Protein AF-A0A2S2N3R8-F1 (afdb_monomer)

Solvent-accessible surface area (backbone atoms only — not comparable to full-atom values): 7731 Å² total; per-residue (Å²): 112,67,67,58,58,54,52,74,73,47,59,78,91,75,64,48,66,66,60,54,48,52,54,49,23,66,74,71,73,48,88,55,78,94,42,46,71,60,51,51,52,51,48,37,51,50,48,21,69,74,58,59,59,46,74,80,45,101,90,39,73,48,67,56,70,34,38,58,63,29,62,68,58,37,56,75,70,62,60,53,68,48,79,43,68,42,52,91,60,78,78,57,65,64,92,77,38,49,76,48,79,45,75,36,65,101,50,94,85,52,82,58,74,91,46,45,69,61,64,65,53,65,86,107

Radius of gyration: 16.95 Å; Cα contacts (8 Å, |Δi|>4): 118; chains: 1; bounding box: 42×25×45 Å

Organism: NCBI:txid1833763

InterPro domains:
  IPR014876 DEK, C-terminal [PF08766] (3-47)
  IPR014876 DEK, C-terminal [PS51998] (1-48)
  IPR029021 Protein-tyrosine phosphatase-like [G3DSA:3.90.190.10] (47-123)
  IPR029021 Protein-tyrosine phosphatase-like [SSF52799] (41-119)
  IPR043587 Protein phosphatase Slingshot-like [PTHR45864] (3-122)

Sequence (124 aa):
ALLREVMATADLENVTSKEVREELERRTGHSLAEHKDFIDNEMLLVLAQMDRPSRVFPHLFLGSEWNAANLEELQQNRVTHILNVAREIDNFFPALFTYMNVRVYDEEAAELLPHWNDTFLFPS

Mean predicted aligned error: 4.09 Å

Nearest PDB structures (foldseek):
  2nt2-assembly3_C  TM=9.830E-01  e=9.385E-08  Homo sapiens
  4d3p-assembly1_A  TM=9.221E-01  e=3.320E-05  Homo sapiens
  3s4e-assembly1_A  TM=9.276E-01  e=6.240E-05  Homo sapiens
  6d65-assembly2_C  TM=8.248E-01  e=9.113E-05  Escherichia coli K-12
  6apx-assembly1_A  TM=8.036E-01  e=1.824E-04  Escherichia coli K-12

Foldseek 3Di:
DLLLVLCVPDPLVPDDLVVSQVVVCVVVVHHCVVCSVVSVLVSLQSSCVVFPWDPPDLQDTHDDLSVQQPPVNCVVSPAAEDEAQDQPHDHHPCVRHHYDYNHFHPDPPTDPPVCVVVVVPRSD

Structure (mmCIF, N/CA/C/O backbone):
data_AF-A0A2S2N3R8-F1
#
_entry.id   AF-A0A2S2N3R8-F1
#
loop_
_atom_site.group_PDB
_atom_site.id
_atom_site.type_symbol
_atom_site.label_atom_id
_atom_site.label_alt_id
_atom_site.label_comp_id
_atom_site.label_asym_id
_atom_site.label_entity_id
_atom_site.label_seq_id
_atom_site.pdbx_PDB_ins_code
_atom_site.Cartn_x
_atom_site.Cartn_y
_atom_site.Cartn_z
_atom_site.occupancy
_atom_site.B_iso_or_equiv
_atom_site.auth_seq_id
_atom_site.auth_comp_id
_atom_site.auth_asym_id
_atom_site.auth_atom_id
_atom_site.pdbx_PDB_model_num
ATOM 1 N N . ALA A 1 1 ? -15.809 8.319 9.691 1.00 78.00 1 ALA A N 1
ATOM 2 C CA . ALA A 1 1 ? -15.477 9.638 10.274 1.00 78.00 1 ALA A CA 1
ATOM 3 C C . ALA A 1 1 ? -14.534 9.473 11.463 1.00 78.00 1 ALA A C 1
ATOM 5 O O . ALA A 1 1 ? -13.391 9.885 11.352 1.00 78.00 1 ALA A O 1
ATOM 6 N N . LEU A 1 2 ? -14.946 8.753 12.514 1.00 92.06 2 LEU A N 1
ATOM 7 C CA . LEU A 1 2 ? -14.160 8.610 13.746 1.00 92.06 2 LEU A CA 1
ATOM 8 C C . LEU A 1 2 ? -12.770 7.970 13.566 1.00 92.06 2 LEU A C 1
ATOM 10 O O . LEU A 1 2 ? -11.803 8.485 14.109 1.00 92.06 2 LEU A O 1
ATOM 14 N N . LEU A 1 3 ? -12.648 6.899 12.771 1.00 92.31 3 LEU A N 1
ATOM 15 C CA . LEU A 1 3 ? -11.350 6.266 12.488 1.00 92.31 3 LEU A CA 1
ATOM 16 C C . LEU A 1 3 ? -10.334 7.265 11.915 1.00 92.31 3 LEU A C 1
ATOM 18 O O . LEU A 1 3 ? -9.213 7.353 12.399 1.00 92.31 3 LEU A O 1
ATOM 22 N N . ARG A 1 4 ? -10.754 8.078 10.939 1.00 92.81 4 ARG A N 1
ATOM 23 C CA . ARG A 1 4 ? -9.896 9.114 10.345 1.00 92.81 4 ARG A CA 1
ATOM 24 C C . ARG A 1 4 ? -9.464 10.154 11.362 1.00 92.81 4 ARG A C 1
ATOM 26 O O . ARG A 1 4 ? -8.327 10.588 11.319 1.00 92.81 4 ARG A O 1
ATOM 33 N N . GLU A 1 5 ? -10.356 10.555 12.262 1.00 94.00 5 GLU A N 1
ATOM 34 C CA . GLU A 1 5 ? -10.020 11.514 13.318 1.00 94.00 5 GLU A CA 1
ATOM 35 C C . GLU A 1 5 ? -9.001 10.943 14.304 1.00 94.00 5 GLU A C 1
ATOM 37 O O . GLU A 1 5 ? -8.108 11.664 14.733 1.00 94.00 5 GLU A O 1
ATOM 42 N N . VAL A 1 6 ? -9.125 9.661 14.663 1.00 94.38 6 VAL A N 1
ATOM 43 C CA . VAL A 1 6 ? -8.140 8.973 15.510 1.00 94.38 6 VAL A CA 1
ATOM 44 C C . VAL A 1 6 ? -6.784 8.940 14.811 1.00 94.38 6 VAL A C 1
ATOM 46 O O . VAL A 1 6 ? -5.790 9.397 15.374 1.00 94.38 6 VAL A O 1
ATOM 49 N N . MET A 1 7 ? -6.758 8.483 13.559 1.00 93.31 7 MET A N 1
ATOM 50 C CA . MET A 1 7 ? -5.524 8.341 12.787 1.00 93.31 7 MET A CA 1
ATOM 51 C C . MET A 1 7 ? -4.874 9.687 12.452 1.00 93.31 7 MET A C 1
ATOM 53 O O . MET A 1 7 ? -3.659 9.796 12.500 1.00 93.31 7 MET A O 1
ATOM 57 N N . ALA A 1 8 ? -5.652 10.747 12.215 1.00 91.94 8 ALA A N 1
ATOM 58 C CA . ALA A 1 8 ? -5.128 12.095 11.971 1.00 91.94 8 ALA A CA 1
ATOM 59 C C . ALA A 1 8 ? -4.367 12.696 13.165 1.00 91.94 8 ALA A C 1
ATOM 61 O O . ALA A 1 8 ? -3.643 13.674 12.995 1.00 91.94 8 ALA A O 1
ATOM 62 N N . THR A 1 9 ? -4.548 12.140 14.364 1.00 90.69 9 THR A N 1
ATOM 63 C CA . THR A 1 9 ? -3.826 12.547 15.579 1.00 90.69 9 THR A CA 1
ATOM 64 C C . THR A 1 9 ? -2.750 11.551 16.008 1.00 90.69 9 THR A C 1
ATOM 66 O O . THR A 1 9 ? -2.073 11.795 17.004 1.00 90.69 9 THR A O 1
ATOM 69 N N . ALA A 1 10 ? -2.612 10.435 15.291 1.00 89.62 10 ALA A N 1
ATOM 70 C CA . ALA A 1 10 ? -1.639 9.393 15.580 1.00 89.62 10 ALA A CA 1
ATOM 71 C C . ALA A 1 10 ? -0.322 9.637 14.832 1.00 89.62 10 ALA A C 1
ATOM 73 O O . ALA A 1 10 ? -0.284 10.326 13.812 1.00 89.62 10 ALA A O 1
ATOM 74 N N . ASP A 1 11 ? 0.748 9.027 15.331 1.00 89.88 11 ASP A N 1
ATOM 75 C CA . ASP A 1 11 ? 1.988 8.877 14.578 1.00 89.88 11 ASP A CA 1
ATOM 76 C C . ASP A 1 11 ? 1.824 7.733 13.571 1.00 89.88 11 ASP A C 1
ATOM 78 O O . ASP A 1 11 ? 1.870 6.562 13.942 1.00 89.88 11 ASP A O 1
ATOM 82 N N . LEU A 1 12 ? 1.575 8.074 12.305 1.00 86.38 12 LEU A N 1
ATOM 83 C CA . LEU A 1 12 ? 1.238 7.100 11.265 1.00 86.38 12 LEU A CA 1
ATOM 84 C C . LEU A 1 12 ? 2.364 6.100 10.968 1.00 86.38 12 LEU A C 1
ATOM 86 O O . LEU A 1 12 ? 2.063 5.016 10.479 1.00 86.38 12 LEU A O 1
ATOM 90 N N . GLU A 1 13 ? 3.621 6.433 11.271 1.00 83.38 13 GLU A N 1
ATOM 91 C CA . GLU A 1 13 ? 4.761 5.533 11.041 1.00 83.38 13 GLU A CA 1
ATOM 92 C C . GLU A 1 13 ? 4.812 4.395 12.066 1.00 83.38 13 GLU A C 1
ATOM 94 O O . GLU A 1 13 ? 5.261 3.295 11.757 1.00 83.38 13 GLU A O 1
ATOM 99 N N . ASN A 1 14 ? 4.334 4.652 13.286 1.00 86.75 14 ASN A N 1
ATOM 100 C CA . ASN A 1 14 ? 4.466 3.729 14.415 1.00 86.75 14 ASN A CA 1
ATOM 101 C C . ASN A 1 14 ? 3.124 3.204 14.940 1.00 86.75 14 ASN A C 1
ATOM 103 O O . ASN A 1 14 ? 3.102 2.352 15.829 1.00 86.75 14 ASN A O 1
ATOM 107 N N . VAL A 1 15 ? 2.002 3.711 14.420 1.00 90.25 15 VAL A N 1
ATOM 108 C CA . VAL A 1 15 ? 0.673 3.364 14.922 1.00 90.25 15 VAL A CA 1
ATOM 109 C C . VAL A 1 15 ? 0.337 1.898 14.663 1.00 90.25 15 VAL A C 1
ATOM 111 O O . VAL A 1 15 ? 0.389 1.395 13.542 1.00 90.25 15 VAL A O 1
ATOM 114 N N . THR A 1 16 ? -0.102 1.210 15.713 1.00 90.06 16 THR A N 1
ATOM 115 C CA . THR A 1 16 ? -0.595 -0.164 15.612 1.00 90.06 16 THR A CA 1
ATOM 116 C C . THR A 1 16 ? -2.117 -0.206 15.537 1.00 90.06 16 THR A C 1
ATOM 118 O O . THR A 1 16 ? -2.825 0.644 16.087 1.00 90.06 16 THR A O 1
ATOM 121 N N . SER A 1 17 ? -2.668 -1.258 14.929 1.00 90.50 17 SER A N 1
ATOM 122 C CA . SER A 1 17 ? -4.125 -1.407 14.892 1.00 90.50 17 SER A CA 1
ATOM 123 C C . SER A 1 17 ? -4.759 -1.639 16.258 1.00 90.50 17 SER A C 1
ATOM 125 O O . SER A 1 17 ? -5.914 -1.276 16.493 1.00 90.50 17 SER A O 1
ATOM 127 N N . LYS A 1 18 ? -3.982 -2.175 17.203 1.00 92.94 18 LYS A N 1
ATOM 128 C CA . LYS A 1 18 ? -4.393 -2.295 18.597 1.00 92.94 18 LYS A CA 1
ATOM 129 C C . LYS A 1 18 ? -4.638 -0.920 19.222 1.00 92.94 18 LYS A C 1
ATOM 131 O O . LYS A 1 18 ? -5.699 -0.735 19.809 1.00 92.94 18 LYS A O 1
ATOM 136 N N . GLU A 1 19 ? -3.708 0.020 19.076 1.00 94.50 19 GLU A N 1
ATOM 137 C CA . GLU A 1 19 ? -3.832 1.370 19.647 1.00 94.50 19 GLU A CA 1
ATOM 138 C C . GLU A 1 19 ? -5.012 2.130 19.043 1.00 94.50 19 GLU A C 1
ATOM 140 O O . GLU A 1 19 ? -5.799 2.743 19.766 1.00 94.50 19 GLU A O 1
ATOM 145 N N . VAL A 1 20 ? -5.195 2.031 17.723 1.00 95.44 20 VAL A N 1
ATOM 146 C CA . VAL A 1 20 ? -6.344 2.649 17.048 1.00 95.44 20 VAL A CA 1
ATOM 147 C C . VAL A 1 20 ? -7.656 2.048 17.540 1.00 95.44 20 VAL A C 1
ATOM 149 O O . VAL A 1 20 ? -8.589 2.791 17.848 1.00 95.44 20 VAL A O 1
ATOM 152 N N . ARG A 1 21 ? -7.741 0.717 17.657 1.00 95.69 21 ARG A N 1
ATOM 153 C CA . ARG A 1 21 ? -8.933 0.048 18.188 1.00 95.69 21 ARG A CA 1
ATOM 154 C C . ARG A 1 21 ? -9.222 0.480 19.624 1.00 95.69 21 ARG A C 1
ATOM 156 O O . ARG A 1 21 ? -10.367 0.802 19.914 1.00 95.69 21 ARG A O 1
ATOM 163 N N . GLU A 1 22 ? -8.221 0.525 20.498 1.00 95.50 22 GLU A N 1
ATOM 164 C CA . GLU A 1 22 ? -8.388 0.935 21.900 1.00 95.50 22 GLU A CA 1
ATOM 165 C C . GLU A 1 22 ? -8.876 2.388 22.018 1.00 95.50 22 GLU A C 1
ATOM 167 O O . GLU A 1 22 ? -9.780 2.681 22.804 1.00 95.50 22 GLU A O 1
ATOM 172 N N . GLU A 1 23 ? -8.364 3.301 21.190 1.00 95.94 23 GLU A N 1
ATOM 173 C CA . GLU A 1 23 ? -8.845 4.686 21.160 1.00 95.94 23 GLU A CA 1
ATOM 174 C C . GLU A 1 23 ? -10.279 4.793 20.609 1.00 95.94 23 GLU A C 1
ATOM 176 O O . GLU A 1 23 ? -11.091 5.573 21.118 1.00 95.94 23 GLU A O 1
ATOM 181 N N . LEU A 1 24 ? -10.640 3.984 19.608 1.00 95.88 24 LEU A N 1
ATOM 182 C CA . LEU A 1 24 ? -12.017 3.900 19.112 1.00 95.88 24 LEU A CA 1
ATOM 183 C C . LEU A 1 24 ? -12.975 3.347 20.173 1.00 95.88 24 LEU A C 1
ATOM 185 O O . LEU A 1 24 ? -14.055 3.909 20.369 1.00 95.88 24 LEU A O 1
ATOM 189 N N . GLU A 1 25 ? -12.583 2.292 20.887 1.00 96.25 25 GLU A N 1
ATOM 190 C CA . GLU A 1 25 ? -13.338 1.721 22.010 1.00 96.25 25 GLU A CA 1
ATOM 191 C C . GLU A 1 25 ? -13.538 2.770 23.113 1.00 96.25 25 GLU A C 1
ATOM 193 O O . GLU A 1 25 ? -14.652 2.952 23.610 1.00 96.25 25 GLU A O 1
ATOM 198 N N . ARG A 1 26 ? -12.495 3.549 23.433 1.00 95.88 26 ARG A N 1
ATOM 199 C CA . ARG A 1 26 ? -12.568 4.646 24.409 1.00 95.88 26 ARG A CA 1
ATOM 200 C C . ARG A 1 26 ? -13.568 5.730 23.998 1.00 95.88 26 ARG A C 1
ATOM 202 O O . ARG A 1 26 ? -14.285 6.247 24.853 1.00 95.88 26 ARG A O 1
ATOM 209 N N . ARG A 1 27 ? -13.619 6.099 22.712 1.00 95.12 27 ARG A N 1
ATOM 210 C CA . ARG A 1 27 ? -14.535 7.140 22.197 1.00 95.12 27 ARG A CA 1
ATOM 211 C C . ARG A 1 27 ? -15.976 6.657 22.033 1.00 95.12 27 ARG A C 1
ATOM 213 O O . ARG A 1 27 ? -16.894 7.459 22.174 1.00 95.12 27 ARG A O 1
ATOM 220 N N . THR A 1 28 ? -16.176 5.380 21.718 1.00 93.56 28 THR A N 1
ATOM 221 C CA . THR A 1 28 ? -17.506 4.788 21.472 1.00 93.56 28 THR A CA 1
ATOM 222 C C . THR A 1 28 ? -18.146 4.200 22.731 1.00 93.56 28 THR A C 1
ATOM 224 O O . THR A 1 28 ? -19.368 4.094 22.803 1.00 93.56 28 THR A O 1
ATOM 227 N N . GLY A 1 29 ? -17.346 3.880 23.753 1.00 95.69 29 GLY A N 1
ATOM 228 C CA . GLY A 1 29 ? -17.820 3.384 25.046 1.00 95.69 29 GLY A CA 1
ATOM 229 C C . GLY A 1 29 ? -18.143 1.888 25.072 1.00 95.69 29 GLY A C 1
ATOM 230 O O . GLY A 1 29 ? -18.786 1.426 26.013 1.00 95.69 29 GLY A O 1
ATOM 231 N N . HIS A 1 30 ? -17.717 1.124 24.065 1.00 94.00 30 HIS A N 1
ATOM 232 C CA . HIS A 1 30 ? -17.900 -0.326 24.001 1.00 94.00 30 HIS A CA 1
ATOM 233 C C . HIS A 1 30 ? -16.728 -1.001 23.287 1.00 94.00 30 HIS A C 1
ATOM 235 O O . HIS A 1 30 ? -15.983 -0.363 22.548 1.00 94.00 30 HIS A O 1
ATOM 241 N N . SER A 1 31 ? -16.568 -2.309 23.503 1.00 95.38 31 SER A N 1
ATOM 242 C CA . SER A 1 31 ? -15.516 -3.074 22.832 1.00 95.38 31 SER A CA 1
ATOM 243 C C . SER A 1 31 ? -15.790 -3.211 21.331 1.00 95.38 31 SER A C 1
ATOM 245 O O . SER A 1 31 ? -16.938 -3.273 20.889 1.00 95.38 31 SER A O 1
ATOM 247 N N . LEU A 1 32 ? -14.708 -3.275 20.565 1.00 95.44 32 LEU A N 1
ATOM 248 C CA . LEU A 1 32 ? -14.633 -3.505 19.130 1.00 95.44 32 LEU A CA 1
ATOM 249 C C . LEU A 1 32 ? -13.734 -4.715 18.822 1.00 95.44 32 LEU A C 1
ATOM 251 O O . LEU A 1 32 ? -13.239 -4.848 17.705 1.00 95.44 32 LEU A O 1
ATOM 255 N N . ALA A 1 33 ? -13.494 -5.599 19.798 1.00 92.88 33 ALA A N 1
ATOM 256 C CA . ALA A 1 33 ? -12.614 -6.760 19.643 1.00 92.88 33 ALA A CA 1
ATOM 257 C C . ALA A 1 33 ? -13.026 -7.674 18.472 1.00 92.88 33 ALA A C 1
ATOM 259 O O . ALA A 1 33 ? -12.164 -8.173 17.755 1.00 92.88 33 ALA A O 1
ATOM 260 N N . GLU A 1 34 ? -14.332 -7.835 18.235 1.00 94.38 34 GLU A N 1
ATOM 261 C CA . GLU A 1 34 ? -14.873 -8.630 17.120 1.00 94.38 34 GLU A CA 1
ATOM 262 C C . GLU A 1 34 ? -14.726 -7.943 15.750 1.00 94.38 34 GLU A C 1
ATOM 264 O O . GLU A 1 34 ? -14.890 -8.580 14.714 1.00 94.38 34 GLU A O 1
ATOM 269 N N . HIS A 1 35 ? -14.387 -6.652 15.726 1.00 91.94 35 HIS A N 1
ATOM 270 C CA . HIS A 1 35 ? -14.232 -5.856 14.507 1.00 91.94 35 HIS A CA 1
ATOM 271 C C . HIS A 1 35 ? -12.768 -5.623 14.124 1.00 91.94 35 HIS A C 1
ATOM 273 O O . HIS A 1 35 ? -12.494 -4.766 13.287 1.00 91.94 35 HIS A O 1
ATOM 279 N N . LYS A 1 36 ? -11.824 -6.366 14.719 1.00 92.62 36 LYS A N 1
ATOM 280 C CA . LYS A 1 36 ? -10.384 -6.180 14.496 1.00 92.62 36 LYS A CA 1
ATOM 281 C C . LYS A 1 36 ? -10.021 -6.180 13.006 1.00 92.62 36 LYS A C 1
ATOM 283 O O . LYS A 1 36 ? -9.481 -5.193 12.532 1.00 92.62 36 LYS A O 1
ATOM 288 N N . ASP A 1 37 ? -10.392 -7.221 12.264 1.00 92.50 37 ASP A N 1
ATOM 289 C CA . ASP A 1 37 ? -10.014 -7.350 10.847 1.00 92.50 37 ASP A CA 1
ATOM 290 C C . ASP A 1 37 ? -10.632 -6.244 9.976 1.00 92.50 37 ASP A C 1
ATOM 292 O O . ASP A 1 37 ? -10.036 -5.784 9.005 1.00 92.50 37 ASP A O 1
ATOM 296 N N . PHE A 1 38 ? -11.836 -5.785 10.330 1.00 91.88 38 PHE A N 1
ATOM 297 C CA . PHE A 1 38 ? -12.465 -4.652 9.657 1.00 91.88 38 PHE A CA 1
ATOM 298 C C . PHE A 1 38 ? -11.696 -3.354 9.922 1.00 91.88 38 PHE A C 1
ATOM 300 O O . PHE A 1 38 ? -11.443 -2.593 8.993 1.00 91.88 38 PHE A O 1
ATOM 307 N N . ILE A 1 39 ? -11.294 -3.116 11.173 1.00 93.25 39 ILE A N 1
ATOM 308 C CA . ILE A 1 39 ? -10.503 -1.942 11.554 1.00 93.25 39 ILE A CA 1
ATOM 309 C C . ILE A 1 39 ? -9.129 -1.983 10.880 1.00 93.25 39 ILE A C 1
ATOM 311 O O . ILE A 1 39 ? -8.729 -0.970 10.321 1.00 93.25 39 ILE A O 1
ATOM 315 N N . ASP A 1 40 ? -8.451 -3.135 10.868 1.00 91.62 40 ASP A N 1
ATOM 316 C CA . ASP A 1 40 ? -7.154 -3.323 10.206 1.00 91.62 40 ASP A CA 1
ATOM 317 C C . ASP A 1 40 ? -7.245 -2.939 8.711 1.00 91.62 40 ASP A C 1
ATOM 319 O O . ASP A 1 40 ? -6.443 -2.148 8.212 1.00 91.62 40 ASP A O 1
ATOM 323 N N . ASN A 1 41 ? -8.274 -3.423 8.005 1.00 91.44 41 ASN A N 1
ATOM 324 C CA . ASN A 1 41 ? -8.495 -3.100 6.591 1.00 91.44 41 ASN A CA 1
ATOM 325 C C . ASN A 1 41 ? -8.844 -1.621 6.363 1.00 91.44 41 ASN A C 1
ATOM 327 O O . ASN A 1 41 ? -8.296 -0.981 5.465 1.00 91.44 41 ASN A O 1
ATOM 331 N N . GLU A 1 42 ? -9.739 -1.052 7.172 1.00 92.94 42 GLU A N 1
ATOM 332 C CA . GLU A 1 42 ? -10.103 0.362 7.053 1.00 92.94 42 GLU A CA 1
ATOM 333 C C . GLU A 1 42 ? -8.925 1.285 7.385 1.00 92.94 42 GLU A C 1
ATOM 335 O O . GLU A 1 42 ? -8.777 2.338 6.766 1.00 92.94 42 GLU A O 1
ATOM 340 N N . MET A 1 43 ? -8.057 0.894 8.321 1.00 93.19 43 MET A N 1
ATOM 341 C CA . MET A 1 43 ? -6.828 1.625 8.618 1.00 93.19 43 MET A CA 1
ATOM 342 C C . MET A 1 43 ? -5.914 1.700 7.399 1.00 93.19 43 MET A C 1
ATOM 344 O O . MET A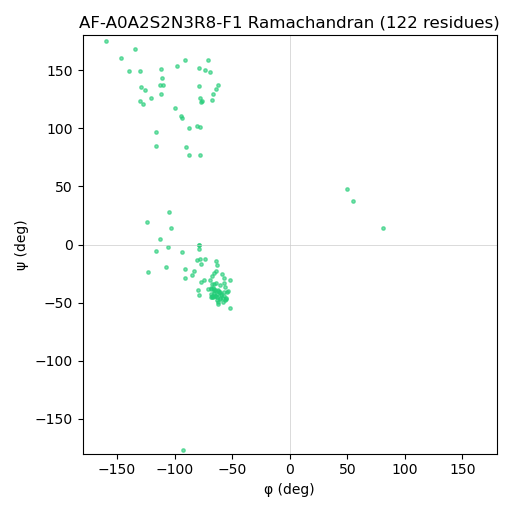 1 43 ? -5.461 2.794 7.069 1.00 93.19 43 MET A O 1
ATOM 348 N N . LEU A 1 44 ? -5.690 0.584 6.696 1.00 91.62 44 LEU A N 1
ATOM 349 C CA . LEU A 1 44 ? -4.892 0.576 5.463 1.00 91.62 44 LEU A CA 1
ATOM 350 C C . LEU A 1 44 ? -5.458 1.544 4.418 1.00 91.62 44 LEU A C 1
ATOM 352 O O . LEU A 1 44 ? -4.713 2.327 3.830 1.00 91.62 44 LEU A O 1
ATOM 356 N N . LEU A 1 45 ? -6.780 1.549 4.229 1.00 92.19 45 LEU A N 1
ATOM 357 C CA . LEU A 1 45 ? -7.439 2.464 3.292 1.00 92.19 45 LEU A CA 1
ATOM 358 C C . LEU A 1 45 ? -7.323 3.929 3.725 1.00 92.19 45 LEU A 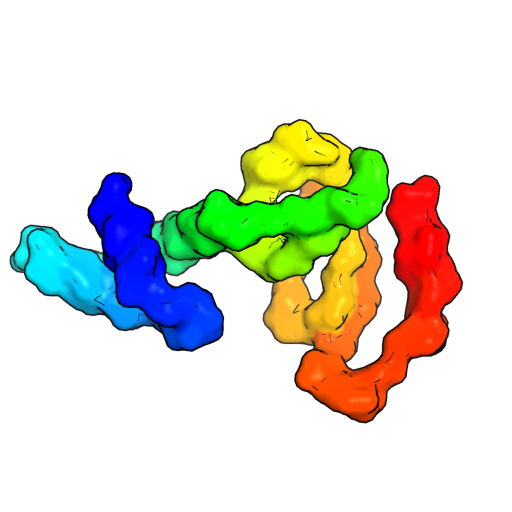C 1
ATOM 360 O O . LEU A 1 45 ? -7.152 4.815 2.886 1.00 92.19 45 LEU A O 1
ATOM 364 N N . VAL A 1 46 ? -7.419 4.214 5.024 1.00 92.56 46 VAL A N 1
ATOM 365 C CA . VAL A 1 46 ? -7.234 5.572 5.544 1.00 92.56 46 VAL A CA 1
ATOM 366 C C . VAL A 1 46 ? -5.784 6.028 5.366 1.00 92.56 46 VAL A C 1
ATOM 368 O O . VAL A 1 46 ? -5.588 7.142 4.881 1.00 92.56 46 VAL A O 1
ATOM 371 N N . LEU A 1 47 ? -4.794 5.179 5.667 1.00 91.62 47 LEU A N 1
ATOM 372 C CA . LEU A 1 47 ? -3.370 5.462 5.445 1.00 91.62 47 LEU A CA 1
ATOM 373 C C . LEU A 1 47 ? -3.088 5.766 3.975 1.00 91.62 47 LEU A C 1
ATOM 375 O O . LEU A 1 47 ? -2.539 6.820 3.675 1.00 91.62 47 LEU A O 1
ATOM 379 N N . ALA A 1 48 ? -3.561 4.917 3.059 1.00 91.44 48 ALA A N 1
ATOM 380 C CA . ALA A 1 48 ? -3.378 5.101 1.617 1.00 91.44 48 ALA A CA 1
ATOM 381 C C . ALA A 1 48 ? -3.923 6.445 1.110 1.00 91.44 48 ALA A C 1
ATOM 383 O O . ALA A 1 48 ? -3.398 7.039 0.172 1.00 91.44 48 ALA A O 1
ATOM 384 N N . GLN A 1 49 ? -5.000 6.935 1.723 1.00 90.25 49 GLN A N 1
ATOM 385 C CA . GLN A 1 49 ? -5.616 8.198 1.336 1.00 90.25 49 GLN A CA 1
ATOM 386 C C . GLN A 1 49 ? -4.961 9.419 1.982 1.00 90.25 49 GLN A C 1
ATOM 388 O O . GLN A 1 49 ? -5.079 10.516 1.429 1.00 90.25 49 GLN A O 1
ATOM 393 N N . MET A 1 50 ? -4.338 9.248 3.150 1.00 89.88 50 MET A N 1
ATOM 394 C CA . MET A 1 50 ? -3.587 10.297 3.843 1.00 89.88 50 MET A CA 1
ATOM 395 C C . MET A 1 50 ? -2.191 10.471 3.241 1.00 89.88 50 MET A C 1
ATOM 397 O O . MET A 1 50 ? -1.755 11.606 3.069 1.00 89.88 50 MET A O 1
ATOM 401 N N . ASP A 1 51 ? -1.546 9.367 2.867 1.00 89.75 51 ASP A N 1
ATOM 402 C CA . ASP A 1 51 ? -0.244 9.318 2.209 1.00 89.75 51 ASP A CA 1
ATOM 403 C C . ASP A 1 51 ? -0.394 8.712 0.808 1.00 89.75 51 ASP A C 1
ATOM 405 O O . ASP A 1 51 ? -0.298 7.503 0.594 1.00 89.75 51 ASP A O 1
ATOM 409 N N . ARG A 1 52 ? -0.754 9.572 -0.149 1.00 91.75 52 ARG A N 1
ATOM 410 C CA . ARG A 1 52 ? -1.034 9.168 -1.533 1.00 91.75 52 ARG A CA 1
ATOM 411 C C . ARG A 1 52 ? 0.249 8.834 -2.291 1.00 91.75 52 ARG A C 1
ATOM 413 O O . ARG A 1 52 ? 1.266 9.496 -2.079 1.00 91.75 52 ARG A O 1
ATOM 420 N N . PRO A 1 53 ? 0.187 7.922 -3.279 1.00 95.75 53 PRO A N 1
ATOM 421 C CA . PRO A 1 53 ? 1.357 7.591 -4.072 1.00 95.75 53 PRO A CA 1
ATOM 422 C C . PRO A 1 53 ? 1.859 8.817 -4.848 1.00 95.75 53 PRO A C 1
ATOM 424 O O . PRO A 1 53 ? 1.098 9.571 -5.465 1.00 95.75 53 PRO A O 1
ATOM 427 N N . SER A 1 54 ? 3.176 8.988 -4.866 1.00 96.44 54 SER A N 1
ATOM 428 C CA . SER A 1 54 ? 3.854 10.034 -5.621 1.00 96.44 54 SER A CA 1
ATOM 429 C C . SER A 1 54 ? 3.922 9.673 -7.099 1.00 96.44 54 SER A C 1
ATOM 431 O O . SER A 1 54 ? 4.498 8.658 -7.488 1.00 96.44 54 SER A O 1
ATOM 433 N N . ARG A 1 55 ? 3.379 10.530 -7.964 1.00 95.56 55 ARG A N 1
ATOM 434 C CA . ARG A 1 55 ? 3.509 10.368 -9.416 1.00 95.56 55 ARG A CA 1
ATOM 435 C C . ARG A 1 55 ? 4.868 10.894 -9.883 1.00 95.56 55 ARG A C 1
ATOM 437 O O . ARG A 1 55 ? 5.041 12.101 -10.029 1.00 95.56 55 ARG A O 1
ATOM 444 N N . VAL A 1 56 ? 5.811 9.989 -10.135 1.00 95.88 56 VAL A N 1
ATOM 445 C CA . VAL A 1 56 ? 7.172 10.320 -10.596 1.00 95.88 56 VAL A CA 1
ATOM 446 C C . VAL A 1 56 ? 7.175 10.624 -12.097 1.00 95.88 56 VAL A C 1
ATOM 448 O O . VAL A 1 56 ? 7.755 11.613 -12.538 1.00 95.88 56 VAL A O 1
ATOM 451 N N . PHE A 1 57 ? 6.455 9.815 -12.881 1.00 93.19 57 PHE A N 1
ATOM 452 C CA . PHE A 1 57 ? 6.245 10.015 -14.318 1.00 93.19 57 PHE A CA 1
ATOM 453 C C . PHE A 1 57 ? 4.775 9.804 -14.681 1.00 93.19 57 PHE A C 1
ATOM 455 O O . PHE A 1 57 ? 4.010 9.252 -13.888 1.00 93.19 57 PHE A O 1
ATOM 462 N N . PRO A 1 58 ? 4.335 10.181 -15.899 1.00 91.75 58 PRO A N 1
ATOM 463 C CA . PRO A 1 58 ? 2.955 9.968 -16.304 1.00 91.75 58 PRO A CA 1
ATOM 464 C C . PRO A 1 58 ? 2.442 8.531 -16.134 1.00 91.75 58 PRO A C 1
ATOM 466 O O . PRO A 1 58 ? 1.251 8.372 -15.876 1.00 91.75 58 PRO A O 1
ATOM 469 N N . HIS A 1 59 ? 3.331 7.544 -16.249 1.00 91.19 59 HIS A N 1
ATOM 470 C CA . HIS A 1 59 ? 3.068 6.107 -16.167 1.00 91.19 59 HIS A CA 1
ATOM 471 C C . HIS A 1 59 ? 3.698 5.438 -14.929 1.00 91.19 59 HIS A C 1
ATOM 473 O O . HIS A 1 59 ? 3.632 4.220 -14.818 1.00 91.19 59 HIS A O 1
ATOM 479 N N . LEU A 1 60 ? 4.320 6.201 -14.018 1.00 95.38 60 LEU A N 1
ATOM 480 C CA . LEU A 1 60 ? 5.031 5.649 -12.862 1.00 95.38 60 LEU A CA 1
ATOM 481 C C . LEU A 1 60 ? 4.606 6.340 -11.571 1.00 95.38 60 LEU A C 1
ATOM 483 O O . LEU A 1 60 ? 4.763 7.556 -11.415 1.00 95.38 60 LEU A O 1
ATOM 487 N N . PHE A 1 61 ? 4.134 5.524 -10.637 1.00 97.19 61 PHE A N 1
ATOM 488 C CA . PHE A 1 61 ? 3.850 5.908 -9.266 1.00 97.19 61 PHE A CA 1
ATOM 489 C C . PHE A 1 61 ? 4.854 5.233 -8.333 1.00 97.19 61 PHE A C 1
ATOM 491 O O . PHE A 1 61 ? 5.234 4.086 -8.555 1.00 97.19 61 PHE A O 1
ATOM 498 N N . LEU A 1 62 ? 5.261 5.955 -7.297 1.00 97.00 62 LEU A N 1
ATOM 499 C CA . LEU A 1 62 ? 6.008 5.444 -6.158 1.00 97.00 62 LEU A CA 1
ATOM 500 C C . LEU A 1 62 ? 5.093 5.522 -4.936 1.00 97.00 62 LEU A C 1
ATOM 502 O O . LEU A 1 62 ? 4.498 6.570 -4.692 1.00 97.00 62 LEU A O 1
ATOM 506 N N . GLY A 1 63 ? 4.965 4.432 -4.192 1.00 95.81 63 GLY A N 1
ATOM 507 C CA . GLY A 1 63 ? 4.081 4.360 -3.036 1.00 95.81 63 GLY A CA 1
ATOM 508 C C . GLY A 1 63 ? 4.467 3.227 -2.097 1.00 95.81 63 GLY A C 1
ATOM 509 O O . GLY A 1 63 ? 5.373 2.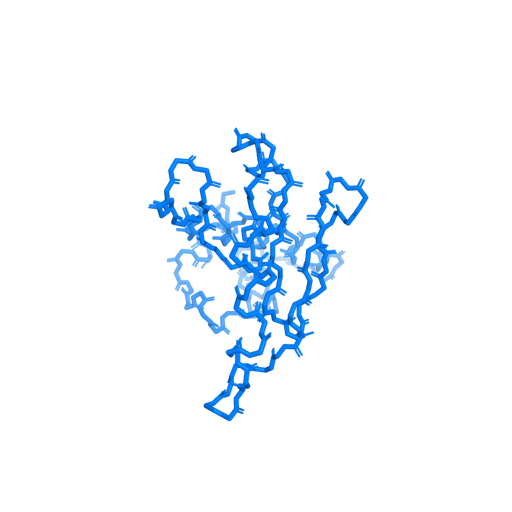448 -2.395 1.00 95.81 63 GLY A O 1
ATOM 510 N N . SER A 1 64 ? 3.766 3.167 -0.977 1.00 94.88 64 SER A N 1
ATOM 511 C CA . SER A 1 64 ? 3.934 2.177 0.085 1.00 94.88 64 SER A CA 1
ATOM 512 C C . SER A 1 64 ? 3.011 0.963 -0.100 1.00 94.88 64 SER A C 1
ATOM 514 O O . SER A 1 64 ? 2.225 0.867 -1.053 1.00 94.88 64 SER A O 1
ATOM 516 N N . GLU A 1 65 ? 3.055 0.037 0.855 1.00 93.94 65 GLU A N 1
ATOM 517 C CA . GLU A 1 65 ? 2.154 -1.106 0.948 1.00 93.94 65 GLU A CA 1
ATOM 518 C C . GLU A 1 65 ? 0.681 -0.701 1.096 1.00 93.94 65 GLU A C 1
ATOM 520 O O . GLU A 1 65 ? -0.181 -1.352 0.504 1.00 93.94 65 GLU A O 1
ATOM 525 N N . TRP A 1 66 ? 0.361 0.396 1.797 1.00 94.31 66 TRP A N 1
ATOM 526 C CA . TRP A 1 66 ? -1.029 0.856 1.911 1.00 94.31 66 TRP A CA 1
ATOM 527 C C . TRP A 1 66 ? -1.564 1.333 0.559 1.00 94.31 66 TRP A C 1
ATOM 529 O O . TRP A 1 66 ? -2.711 1.039 0.221 1.00 94.31 66 TRP A O 1
ATOM 539 N N . ASN A 1 67 ? -0.739 1.986 -0.268 1.00 96.75 67 ASN A N 1
ATOM 540 C CA . ASN A 1 67 ? -1.152 2.336 -1.630 1.00 96.75 67 ASN A CA 1
ATOM 541 C C . ASN A 1 67 ? -1.387 1.080 -2.486 1.00 96.75 67 ASN A C 1
ATOM 543 O O . ASN A 1 67 ? -2.356 1.029 -3.244 1.00 96.75 67 ASN A O 1
ATOM 547 N N . ALA A 1 68 ? -0.548 0.048 -2.337 1.00 96.94 68 ALA A N 1
ATOM 548 C CA . ALA A 1 68 ? -0.727 -1.234 -3.023 1.00 96.94 68 ALA A CA 1
ATOM 549 C C . ALA A 1 68 ? -1.965 -2.017 -2.533 1.00 96.94 68 ALA A C 1
ATOM 551 O O . ALA A 1 68 ? -2.559 -2.773 -3.302 1.00 96.94 68 ALA A O 1
ATOM 552 N N . ALA A 1 69 ? -2.390 -1.818 -1.284 1.00 95.69 69 ALA A N 1
ATOM 553 C CA . ALA A 1 69 ? -3.607 -2.406 -0.726 1.00 95.69 69 ALA A CA 1
ATOM 554 C C . ALA A 1 69 ? -4.902 -1.689 -1.170 1.00 95.69 69 ALA A C 1
ATOM 556 O O . ALA A 1 69 ? -5.997 -2.231 -1.005 1.00 95.69 69 ALA A O 1
ATOM 557 N N . ASN A 1 70 ? -4.815 -0.496 -1.771 1.00 96.31 70 ASN A N 1
ATOM 558 C CA . ASN A 1 70 ? -5.976 0.282 -2.205 1.00 96.31 70 ASN A CA 1
ATOM 559 C C . ASN A 1 70 ? -6.399 -0.049 -3.652 1.00 96.31 70 ASN A C 1
ATOM 561 O O . ASN A 1 70 ? -6.0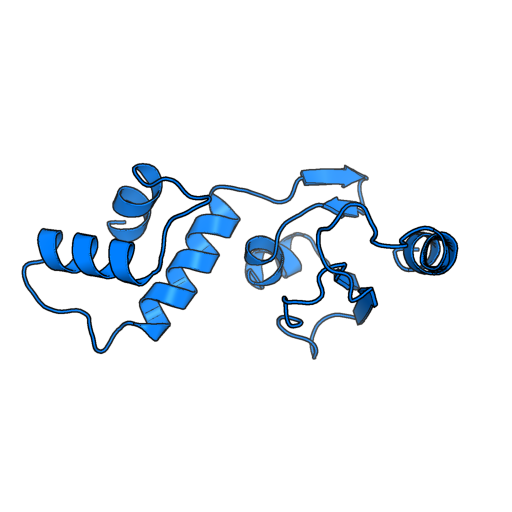52 0.659 -4.601 1.00 96.31 70 ASN A O 1
ATOM 565 N N . LEU A 1 71 ? -7.196 -1.112 -3.829 1.00 96.38 71 LEU A N 1
ATOM 566 C CA . LEU A 1 71 ? -7.672 -1.554 -5.150 1.00 96.38 71 LEU A CA 1
ATOM 567 C C . LEU A 1 71 ? -8.363 -0.443 -5.954 1.00 96.38 71 LEU A C 1
ATOM 569 O O . LEU A 1 71 ? -8.166 -0.349 -7.166 1.00 96.38 71 LEU A O 1
ATOM 573 N N . GLU A 1 72 ? -9.172 0.387 -5.295 1.00 95.50 72 GLU A N 1
ATOM 574 C CA . GLU A 1 72 ? -9.919 1.453 -5.961 1.00 95.50 72 GLU A CA 1
ATOM 575 C C . GLU A 1 72 ? -8.966 2.477 -6.593 1.00 95.50 72 GLU A C 1
ATOM 577 O O . GLU A 1 72 ? -9.104 2.808 -7.771 1.00 95.50 72 GLU A O 1
ATOM 582 N N . GLU A 1 73 ? -7.959 2.934 -5.849 1.00 95.38 73 GLU A N 1
ATOM 583 C CA . GLU A 1 73 ? -6.982 3.911 -6.338 1.00 95.38 73 GLU A CA 1
ATOM 584 C C . GLU A 1 73 ? -6.073 3.326 -7.424 1.00 95.38 73 GLU A C 1
ATOM 586 O O . GLU A 1 73 ? -5.805 3.994 -8.426 1.00 95.38 73 GLU A O 1
ATOM 591 N N . LEU A 1 74 ? -5.665 2.059 -7.289 1.00 97.06 74 LEU A N 1
ATOM 592 C CA . LEU A 1 74 ? -4.930 1.348 -8.338 1.00 97.06 74 LEU A CA 1
ATOM 593 C C . LEU A 1 74 ? -5.729 1.313 -9.652 1.00 97.06 74 LEU A C 1
ATOM 595 O O . LEU A 1 74 ? -5.191 1.624 -10.717 1.00 97.06 74 LEU A O 1
ATOM 599 N N . GLN A 1 75 ? -7.026 0.997 -9.590 1.00 96.88 75 GLN A N 1
ATOM 600 C CA . GLN A 1 75 ? -7.902 0.968 -10.764 1.00 96.88 75 GLN A CA 1
ATOM 601 C C . GLN A 1 75 ? -8.155 2.365 -11.344 1.00 96.88 75 GLN A C 1
ATOM 603 O O . GLN A 1 75 ? -8.091 2.545 -12.564 1.00 96.88 75 GLN A O 1
ATOM 608 N N . GLN A 1 76 ? -8.398 3.367 -10.496 1.00 95.69 76 GLN A N 1
ATOM 609 C CA . GLN A 1 76 ? -8.590 4.760 -10.915 1.00 95.69 76 GLN A CA 1
ATOM 610 C C . GLN A 1 76 ? -7.353 5.310 -11.635 1.00 95.69 76 GLN A C 1
ATOM 612 O O . GLN A 1 76 ? -7.478 5.960 -12.676 1.00 95.69 76 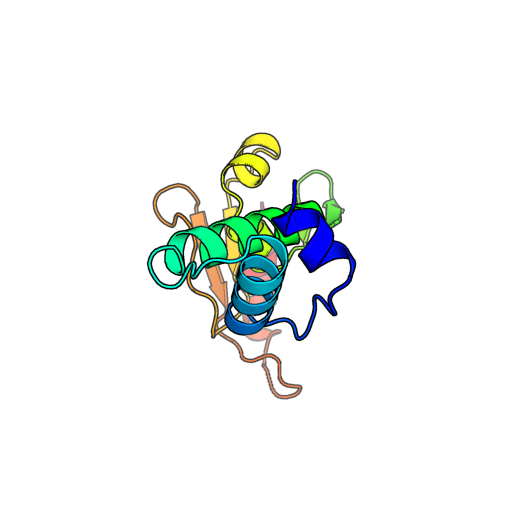GLN A O 1
ATOM 617 N N . ASN A 1 77 ? -6.160 4.981 -11.133 1.00 95.38 77 ASN A N 1
ATOM 618 C CA . ASN A 1 77 ? -4.883 5.335 -11.750 1.00 95.38 77 ASN A CA 1
ATOM 619 C C . ASN A 1 77 ? -4.506 4.437 -12.938 1.00 95.38 77 ASN A C 1
ATOM 621 O O . ASN A 1 77 ? -3.482 4.677 -13.579 1.00 95.38 77 ASN A O 1
ATOM 625 N N . ARG A 1 78 ? -5.342 3.443 -13.276 1.00 96.00 78 ARG A N 1
ATOM 626 C CA . ARG A 1 78 ? -5.122 2.471 -14.360 1.00 96.00 78 ARG A CA 1
ATOM 627 C C . ARG A 1 78 ? -3.792 1.730 -14.221 1.00 96.00 78 ARG A C 1
ATOM 629 O O . ARG A 1 78 ? -3.119 1.457 -15.217 1.00 96.00 78 ARG A O 1
ATOM 636 N N . VAL A 1 79 ? -3.415 1.410 -12.987 1.00 97.00 79 VAL A N 1
ATOM 637 C CA . VAL A 1 79 ? -2.251 0.575 -12.706 1.00 97.00 79 VAL A CA 1
ATOM 638 C C . VAL A 1 79 ? -2.504 -0.816 -13.278 1.00 97.00 79 VAL A C 1
ATOM 640 O O . VAL A 1 79 ? -3.580 -1.386 -13.122 1.00 97.00 79 VAL A O 1
ATOM 643 N N . THR A 1 80 ? -1.511 -1.351 -13.978 1.00 97.00 80 THR A N 1
ATOM 644 C CA . THR A 1 80 ? -1.549 -2.701 -14.569 1.00 97.00 80 THR A CA 1
ATOM 645 C C . THR A 1 80 ? -0.394 -3.572 -14.084 1.00 97.00 80 THR A C 1
ATOM 647 O O . THR A 1 80 ? -0.504 -4.796 -14.083 1.00 97.00 80 THR A O 1
ATOM 650 N N . HIS A 1 81 ? 0.690 -2.935 -13.641 1.00 97.69 81 HIS A N 1
ATOM 651 C CA . HIS A 1 81 ? 1.930 -3.560 -13.214 1.00 97.69 81 HIS A CA 1
ATOM 652 C C . HIS A 1 81 ? 2.324 -3.009 -11.847 1.00 97.69 81 HIS A C 1
ATOM 654 O O . HIS A 1 81 ? 2.257 -1.799 -11.630 1.00 97.69 81 HIS A O 1
ATOM 660 N N . ILE A 1 82 ? 2.739 -3.888 -10.938 1.00 98.12 82 ILE A N 1
ATOM 661 C CA . ILE A 1 82 ? 3.233 -3.514 -9.613 1.00 98.12 82 ILE A CA 1
ATOM 662 C C . ILE A 1 82 ? 4.593 -4.179 -9.404 1.00 98.12 82 ILE A C 1
ATOM 664 O O . ILE A 1 82 ? 4.731 -5.402 -9.463 1.00 98.12 82 ILE A O 1
ATOM 668 N N . LEU A 1 83 ? 5.612 -3.352 -9.178 1.00 97.75 83 LEU A N 1
ATOM 669 C CA . LEU A 1 83 ? 6.937 -3.795 -8.770 1.00 97.75 83 LEU A CA 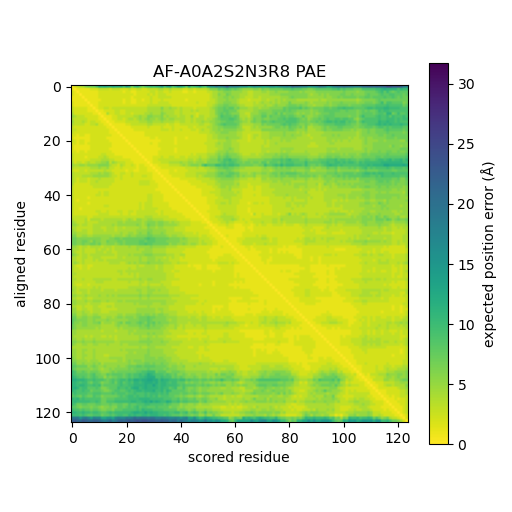1
ATOM 670 C C . LEU A 1 83 ? 7.006 -3.748 -7.241 1.00 97.75 83 LEU A C 1
ATOM 672 O O . LEU A 1 83 ? 7.034 -2.670 -6.655 1.00 97.75 83 LEU A O 1
ATOM 676 N N . ASN A 1 84 ? 7.025 -4.914 -6.602 1.00 97.50 84 ASN A N 1
ATOM 677 C CA . ASN A 1 84 ? 7.153 -5.036 -5.155 1.00 97.50 84 ASN A CA 1
ATOM 678 C C . ASN A 1 84 ? 8.628 -5.241 -4.782 1.00 97.50 84 ASN A C 1
ATOM 680 O O . ASN A 1 84 ? 9.195 -6.296 -5.073 1.00 97.50 84 ASN A O 1
ATOM 684 N N . VAL A 1 85 ? 9.239 -4.234 -4.153 1.00 96.38 85 VAL A N 1
ATOM 685 C CA . VAL A 1 85 ? 10.659 -4.222 -3.745 1.00 96.38 85 VAL A CA 1
ATOM 686 C C . VAL A 1 85 ? 10.807 -4.442 -2.231 1.00 96.38 85 VAL A C 1
ATOM 688 O O . VAL A 1 85 ? 11.749 -3.963 -1.614 1.00 96.38 85 VAL A O 1
ATOM 691 N N . ALA A 1 86 ? 9.861 -5.144 -1.607 1.00 95.50 86 ALA A N 1
ATOM 692 C CA . ALA A 1 86 ? 9.887 -5.429 -0.180 1.00 95.50 86 ALA A CA 1
ATOM 693 C C . ALA A 1 86 ? 9.766 -6.931 0.077 1.00 95.50 86 ALA A C 1
ATOM 695 O O . ALA A 1 86 ? 8.919 -7.636 -0.479 1.00 95.50 86 ALA A O 1
ATOM 696 N N . ARG A 1 87 ? 10.633 -7.450 0.947 1.00 94.56 87 ARG A N 1
ATOM 697 C CA . ARG A 1 87 ? 10.609 -8.862 1.332 1.00 94.56 87 ARG A CA 1
ATOM 698 C C . ARG A 1 87 ? 9.378 -9.226 2.151 1.00 94.56 87 ARG A C 1
ATOM 700 O O . ARG A 1 87 ? 8.758 -10.244 1.855 1.00 94.56 87 ARG A O 1
ATOM 707 N N . GLU A 1 88 ? 9.047 -8.385 3.123 1.00 94.81 88 GLU A N 1
ATOM 708 C CA . GLU A 1 88 ? 8.015 -8.608 4.146 1.00 94.81 88 GLU A CA 1
ATOM 709 C C . GLU A 1 88 ? 6.584 -8.405 3.621 1.00 94.81 88 GLU A C 1
ATOM 711 O O . GLU A 1 88 ? 5.626 -8.845 4.247 1.00 94.81 88 GLU A O 1
ATOM 716 N N . ILE A 1 89 ? 6.424 -7.744 2.470 1.00 94.50 89 ILE A N 1
ATOM 717 C CA . ILE A 1 89 ? 5.112 -7.331 1.970 1.00 94.50 89 ILE A CA 1
ATOM 718 C C . ILE A 1 89 ? 4.615 -8.312 0.915 1.00 94.50 89 ILE A C 1
ATOM 720 O O . ILE A 1 89 ? 5.215 -8.468 -0.152 1.00 94.50 89 ILE A O 1
ATOM 724 N N . ASP A 1 90 ? 3.497 -8.976 1.182 1.00 96.12 90 ASP A N 1
ATOM 725 C CA . ASP A 1 90 ? 2.831 -9.822 0.195 1.00 96.12 90 ASP A CA 1
ATOM 726 C C . ASP A 1 90 ? 2.175 -9.003 -0.925 1.00 96.12 90 ASP A C 1
ATOM 728 O O . ASP A 1 90 ? 1.889 -7.814 -0.800 1.00 96.12 90 ASP A O 1
ATOM 732 N N . ASN A 1 91 ? 1.935 -9.652 -2.066 1.00 97.69 91 ASN A N 1
ATOM 733 C CA . ASN A 1 91 ? 1.261 -8.998 -3.183 1.00 97.69 91 ASN A CA 1
ATOM 734 C C . ASN A 1 91 ? -0.237 -8.900 -2.907 1.00 97.69 91 ASN A C 1
ATOM 73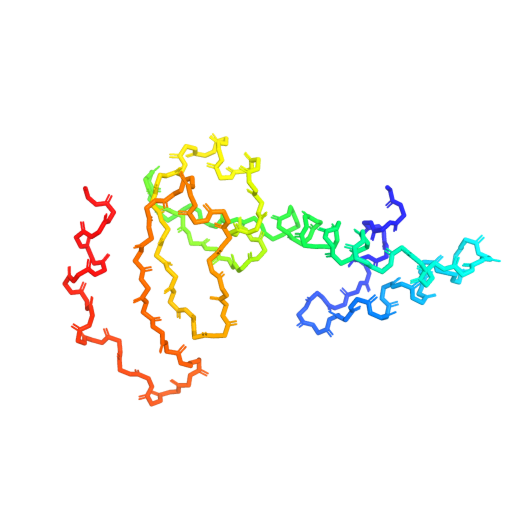6 O O . ASN A 1 91 ? -0.912 -9.917 -2.741 1.00 97.69 91 ASN A O 1
ATOM 740 N N . PHE A 1 92 ? -0.765 -7.682 -2.938 1.00 96.38 92 PHE A N 1
ATOM 741 C CA . PHE A 1 92 ? -2.198 -7.431 -2.870 1.00 96.38 92 PHE A CA 1
ATOM 742 C C . PHE A 1 92 ? -2.856 -7.684 -4.231 1.00 96.38 92 PHE A C 1
ATOM 744 O O . PHE A 1 92 ? -2.347 -7.297 -5.275 1.00 96.38 92 PHE A O 1
ATOM 751 N N . PHE A 1 93 ? -4.011 -8.350 -4.244 1.00 96.94 93 PHE A N 1
ATOM 752 C CA . PHE A 1 93 ? -4.767 -8.619 -5.478 1.00 96.94 93 PHE A CA 1
ATOM 753 C C . PHE A 1 93 ? -3.930 -9.233 -6.631 1.00 96.94 93 PHE A C 1
ATOM 755 O O . PHE A 1 93 ? -4.044 -8.789 -7.777 1.00 96.94 93 PHE A O 1
ATOM 762 N N . PRO A 1 94 ? -3.116 -10.282 -6.396 1.00 97.62 94 PRO A N 1
ATOM 763 C CA . PRO A 1 94 ? -2.160 -10.793 -7.389 1.00 97.62 94 PRO A CA 1
ATOM 764 C C . PRO A 1 94 ? -2.821 -11.373 -8.650 1.00 97.62 94 PRO A C 1
ATOM 766 O O . PRO A 1 94 ? -2.155 -11.582 -9.656 1.00 97.62 94 PRO A O 1
ATOM 769 N N . ALA A 1 95 ? -4.131 -11.634 -8.613 1.00 97.69 95 ALA A N 1
ATOM 770 C CA . ALA A 1 95 ? -4.909 -12.062 -9.772 1.00 97.69 95 ALA A CA 1
ATOM 771 C C . ALA A 1 95 ? -5.315 -10.907 -10.710 1.00 97.69 95 ALA A C 1
ATOM 773 O O . ALA A 1 95 ? -5.798 -11.169 -11.809 1.00 97.69 95 ALA A O 1
ATOM 774 N N . LEU A 1 96 ? -5.176 -9.648 -10.276 1.00 97.94 96 LEU A N 1
ATOM 775 C CA . LEU A 1 96 ? -5.648 -8.463 -11.004 1.00 97.94 96 LEU A CA 1
ATOM 776 C C . LEU A 1 96 ? -4.520 -7.637 -11.633 1.00 97.94 96 LEU A C 1
ATOM 778 O O . LEU A 1 96 ? -4.786 -6.862 -12.549 1.00 97.94 96 LEU A O 1
ATOM 782 N N . PHE A 1 97 ? -3.284 -7.801 -11.162 1.00 97.94 97 PHE A N 1
ATOM 783 C CA . PHE A 1 97 ? -2.129 -7.024 -11.607 1.00 97.94 97 PHE A CA 1
ATOM 784 C C . PHE A 1 97 ? -0.964 -7.939 -11.972 1.00 97.94 97 PHE A C 1
ATOM 786 O O . PHE A 1 97 ? -0.773 -8.997 -11.371 1.00 97.94 97 PHE A O 1
ATOM 793 N N . THR A 1 98 ? -0.145 -7.508 -12.929 1.00 97.56 98 THR A N 1
ATOM 794 C CA . THR A 1 98 ? 1.126 -8.171 -13.222 1.00 97.56 98 THR A CA 1
ATOM 795 C C . THR A 1 98 ? 2.148 -7.758 -12.171 1.00 97.56 98 THR A C 1
ATOM 797 O O . THR A 1 98 ? 2.389 -6.568 -11.972 1.00 97.56 98 THR A O 1
ATOM 800 N N . TYR A 1 99 ? 2.779 -8.732 -11.518 1.00 97.75 99 TYR A N 1
ATOM 801 C CA . TYR A 1 99 ? 3.764 -8.474 -10.471 1.00 97.75 99 TYR A CA 1
ATOM 802 C C . TYR A 1 99 ? 5.186 -8.826 -10.898 1.00 97.75 99 TYR A C 1
ATOM 804 O O . TYR A 1 99 ? 5.439 -9.910 -11.424 1.00 97.75 99 TYR A O 1
ATOM 812 N N . MET A 1 100 ? 6.121 -7.947 -10.550 1.00 97.19 100 MET A N 1
ATOM 813 C CA . MET A 1 100 ? 7.537 -8.272 -10.404 1.00 97.19 100 MET A CA 1
ATOM 814 C C . MET A 1 100 ? 7.899 -8.138 -8.925 1.00 97.19 100 MET A C 1
ATOM 816 O O . MET A 1 100 ? 7.458 -7.204 -8.261 1.00 97.19 100 MET A O 1
ATOM 820 N N . ASN A 1 101 ? 8.678 -9.082 -8.398 1.00 96.62 101 ASN A N 1
ATOM 821 C CA . ASN A 1 101 ? 9.079 -9.087 -6.995 1.00 96.62 101 ASN A CA 1
ATOM 822 C C . ASN A 1 101 ? 10.600 -9.032 -6.888 1.00 96.62 101 ASN A C 1
ATOM 824 O O . ASN A 1 101 ? 11.283 -9.911 -7.410 1.00 96.62 101 ASN A O 1
ATOM 828 N N . VAL A 1 102 ? 11.106 -8.060 -6.141 1.00 96.12 102 VAL A N 1
ATOM 829 C CA . VAL A 1 102 ? 12.495 -7.978 -5.694 1.00 96.12 102 VAL A CA 1
ATOM 830 C C . VAL A 1 102 ? 12.469 -8.063 -4.168 1.00 96.12 102 VAL A C 1
ATOM 832 O O . VAL A 1 102 ? 12.163 -7.101 -3.475 1.00 96.12 102 VAL A O 1
ATOM 835 N N . ARG A 1 103 ? 12.695 -9.266 -3.630 1.00 94.81 103 ARG A N 1
ATOM 836 C CA . ARG A 1 103 ? 12.472 -9.583 -2.208 1.00 94.81 103 ARG A CA 1
ATOM 837 C C . ARG A 1 103 ? 13.704 -9.272 -1.360 1.00 94.81 103 ARG A C 1
ATOM 839 O O . ARG A 1 103 ? 14.431 -10.181 -0.956 1.00 94.81 103 ARG A O 1
ATOM 846 N N . VAL A 1 104 ? 13.906 -7.989 -1.081 1.00 94.38 104 VAL A N 1
ATOM 847 C CA . VAL A 1 104 ? 15.008 -7.469 -0.257 1.00 94.38 104 VAL A CA 1
ATOM 848 C C . VAL A 1 104 ? 14.502 -6.883 1.064 1.00 94.38 104 VAL A C 1
ATOM 850 O O . VAL A 1 104 ? 13.355 -6.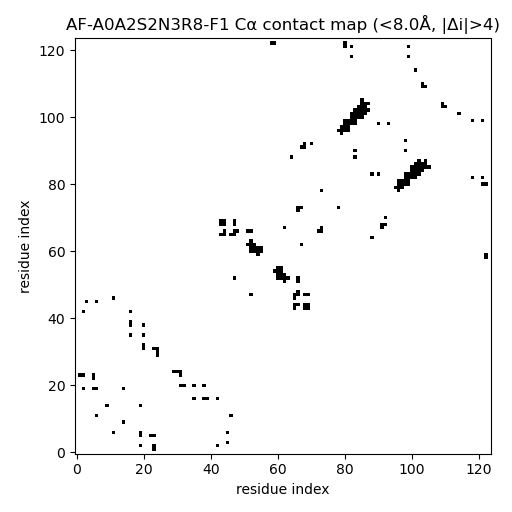445 1.154 1.00 94.38 104 VAL A O 1
ATOM 853 N N . TYR A 1 105 ? 15.343 -6.938 2.098 1.00 93.50 105 TYR A N 1
ATOM 854 C CA . TYR A 1 105 ? 15.129 -6.187 3.337 1.00 93.50 105 TYR A CA 1
ATOM 855 C C . TYR A 1 105 ? 15.543 -4.729 3.129 1.00 93.50 105 TYR A C 1
ATOM 857 O O . TYR A 1 105 ? 16.420 -4.457 2.306 1.00 93.50 105 TYR A O 1
ATOM 865 N N . ASP A 1 106 ? 14.929 -3.816 3.878 1.00 90.94 106 ASP A N 1
ATOM 866 C CA . ASP A 1 106 ? 15.348 -2.415 3.919 1.00 90.94 106 ASP A CA 1
ATOM 867 C C . ASP A 1 106 ? 16.585 -2.268 4.818 1.00 90.94 106 ASP A C 1
ATOM 869 O O . ASP A 1 106 ? 16.511 -1.921 5.995 1.00 90.94 106 ASP A O 1
ATOM 873 N N . GLU A 1 107 ? 17.734 -2.657 4.270 1.00 93.88 107 GLU A N 1
ATOM 874 C CA . GLU A 1 107 ? 19.027 -2.633 4.944 1.00 93.88 107 GLU A CA 1
ATOM 875 C C . GLU A 1 107 ? 20.108 -2.153 3.974 1.00 93.88 107 GLU A C 1
ATOM 877 O O . GLU A 1 107 ? 20.068 -2.439 2.777 1.00 93.88 107 GLU A O 1
ATOM 882 N N . GLU A 1 108 ? 21.137 -1.481 4.493 1.00 90.25 108 GLU A N 1
ATOM 883 C CA . GLU A 1 108 ? 22.233 -0.924 3.685 1.00 90.25 108 GLU A CA 1
ATOM 884 C C . GLU A 1 108 ? 22.962 -1.984 2.835 1.00 90.25 108 GLU A C 1
ATOM 886 O O . GLU A 1 108 ? 23.470 -1.689 1.756 1.00 90.25 108 GLU A O 1
ATOM 891 N N . ALA A 1 109 ? 22.987 -3.237 3.298 1.00 91.50 109 ALA A N 1
ATOM 892 C CA . ALA A 1 109 ? 23.625 -4.351 2.602 1.00 91.50 109 ALA A CA 1
ATOM 893 C C . ALA A 1 109 ? 22.791 -4.934 1.440 1.00 91.50 109 ALA A C 1
ATOM 895 O O . ALA A 1 109 ? 23.258 -5.855 0.768 1.00 91.50 109 ALA A O 1
ATOM 896 N N . ALA A 1 110 ? 21.564 -4.456 1.203 1.00 91.19 110 ALA A N 1
ATOM 897 C CA . ALA A 1 110 ? 20.697 -4.982 0.154 1.00 91.19 110 ALA A CA 1
ATOM 898 C C . ALA A 1 110 ? 21.239 -4.685 -1.258 1.00 91.19 110 ALA A C 1
ATOM 900 O O . ALA A 1 110 ? 21.447 -3.538 -1.656 1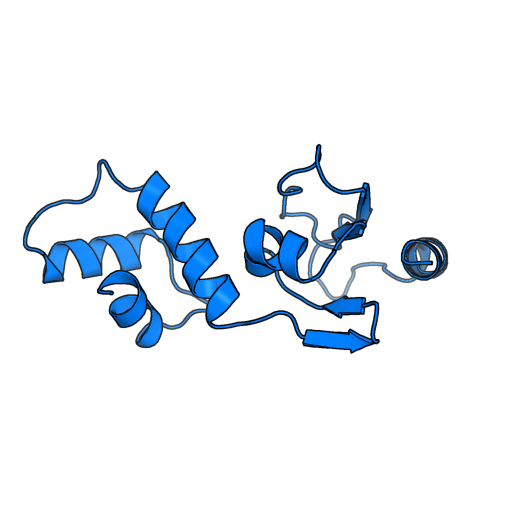.00 91.19 110 ALA A O 1
ATOM 901 N N . GLU A 1 111 ? 21.420 -5.732 -2.068 1.00 89.19 111 GLU A N 1
ATOM 902 C CA . GLU A 1 111 ? 21.906 -5.600 -3.445 1.00 89.19 111 GLU A CA 1
ATOM 903 C C . GLU A 1 111 ? 20.754 -5.360 -4.435 1.00 89.19 111 GLU A C 1
ATOM 905 O O . GLU A 1 111 ? 20.084 -6.290 -4.879 1.00 89.19 111 GLU A O 1
ATOM 910 N N . LEU A 1 112 ? 20.541 -4.101 -4.835 1.00 91.12 112 LEU A N 1
ATOM 911 C CA . LEU A 1 112 ? 19.528 -3.731 -5.840 1.00 91.12 112 LEU A CA 1
ATOM 912 C C . LEU A 1 112 ? 20.059 -3.722 -7.280 1.00 91.12 112 LEU A C 1
ATOM 914 O O . LEU A 1 112 ? 19.306 -3.959 -8.226 1.00 91.12 112 LEU A O 1
ATOM 918 N N . LEU A 1 113 ? 21.358 -3.456 -7.458 1.00 91.38 113 LEU A N 1
ATOM 919 C CA . LEU A 1 113 ? 21.994 -3.338 -8.776 1.00 91.38 113 LEU A CA 1
ATOM 920 C C . LEU A 1 113 ? 21.779 -4.556 -9.691 1.00 91.38 113 LEU A C 1
ATOM 922 O O . LEU A 1 113 ? 21.510 -4.336 -10.874 1.00 91.38 113 LEU A O 1
ATOM 926 N N . PRO A 1 114 ? 21.836 -5.813 -9.202 1.00 92.50 114 PRO A N 1
ATOM 927 C CA . PRO A 1 114 ? 21.592 -6.979 -10.051 1.00 92.50 114 PRO A CA 1
ATOM 928 C C . PRO A 1 114 ? 20.204 -6.989 -10.704 1.00 92.50 114 PRO A C 1
ATOM 930 O O . PRO A 1 114 ? 20.036 -7.581 -11.766 1.00 92.50 114 PRO A O 1
ATOM 933 N N . HIS A 1 115 ? 19.223 -6.314 -10.101 1.00 90.25 115 HIS A N 1
ATOM 934 C CA . HIS A 1 115 ? 17.837 -6.278 -10.565 1.00 90.25 115 HIS A CA 1
ATOM 935 C C . HIS A 1 115 ? 17.528 -5.087 -11.481 1.00 90.25 115 HIS A C 1
ATOM 937 O O . HIS A 1 115 ? 16.436 -5.021 -12.038 1.00 90.25 115 HIS A O 1
ATOM 943 N N . TRP A 1 116 ? 18.471 -4.154 -11.660 1.00 90.19 116 TRP A N 1
ATOM 944 C CA . TRP A 1 116 ? 18.228 -2.865 -12.314 1.00 90.19 116 TRP A CA 1
ATOM 945 C C . TRP A 1 116 ? 17.623 -2.979 -13.717 1.00 90.19 116 TRP A C 1
ATOM 947 O O . TRP A 1 116 ? 16.666 -2.283 -14.042 1.00 90.19 116 TRP A O 1
ATOM 957 N N . ASN A 1 117 ? 18.172 -3.852 -14.563 1.00 89.69 117 ASN A N 1
ATOM 958 C CA . ASN A 1 117 ? 17.693 -3.977 -15.940 1.00 89.69 117 ASN A CA 1
ATOM 959 C C . ASN A 1 117 ? 16.262 -4.522 -15.993 1.00 89.69 117 ASN A C 1
ATOM 961 O O . ASN A 1 117 ? 15.445 -4.014 -16.759 1.00 89.69 117 ASN A O 1
ATOM 965 N N . ASP A 1 118 ? 15.956 -5.518 -15.162 1.00 89.69 118 ASP A N 1
ATOM 966 C CA . ASP A 1 118 ? 14.632 -6.135 -15.122 1.00 89.69 118 ASP A CA 1
ATOM 967 C C . ASP A 1 118 ? 13.593 -5.138 -14.596 1.00 89.69 118 ASP A C 1
ATOM 969 O O . ASP A 1 118 ? 12.539 -4.961 -15.208 1.00 89.69 118 ASP A O 1
ATOM 973 N N . THR A 1 119 ? 13.911 -4.423 -13.511 1.00 90.94 119 THR A N 1
ATOM 974 C CA . THR A 1 119 ? 13.002 -3.432 -12.918 1.00 90.94 119 THR A CA 1
ATOM 975 C C . THR A 1 119 ? 12.813 -2.200 -13.794 1.00 90.94 119 THR A C 1
ATOM 977 O O . THR A 1 119 ? 11.728 -1.624 -13.789 1.00 90.94 119 THR A O 1
ATOM 980 N N . PHE A 1 120 ? 13.821 -1.810 -14.578 1.00 87.62 120 PHE A N 1
ATOM 981 C CA . PHE A 1 120 ? 13.719 -0.698 -15.523 1.00 87.62 120 PHE A CA 1
ATOM 982 C C . PHE A 1 120 ? 12.829 -1.029 -16.729 1.00 87.62 120 PHE A C 1
ATOM 984 O O . PHE A 1 120 ? 12.078 -0.174 -17.192 1.00 87.62 120 PHE A O 1
ATOM 991 N N . LEU A 1 121 ? 12.895 -2.262 -17.239 1.00 88.44 121 LEU A N 1
ATOM 992 C CA . LEU A 1 121 ? 12.120 -2.688 -18.408 1.00 88.44 121 LEU A CA 1
ATOM 993 C C . LEU A 1 121 ? 10.686 -3.104 -18.062 1.00 88.44 121 LEU A C 1
ATOM 995 O O . LEU A 1 121 ? 9.818 -3.057 -18.925 1.00 88.44 121 LEU A O 1
ATOM 999 N N . PHE A 1 122 ? 10.420 -3.495 -16.817 1.00 89.50 122 PHE A N 1
ATOM 1000 C CA . PHE A 1 122 ? 9.111 -3.992 -16.390 1.00 89.50 122 PHE A CA 1
ATOM 1001 C C . PHE A 1 122 ? 7.921 -3.033 -16.612 1.00 89.50 122 PHE A C 1
ATOM 1003 O O . PHE A 1 122 ? 6.867 -3.511 -17.023 1.00 89.50 122 PHE A O 1
ATOM 1010 N N . PRO A 1 123 ? 8.034 -1.710 -16.374 1.00 77.56 123 PRO A N 1
ATOM 1011 C CA . PRO A 1 123 ? 6.927 -0.774 -16.574 1.00 77.56 123 PRO A CA 1
ATOM 1012 C C . PRO A 1 123 ? 6.699 -0.377 -18.045 1.00 77.56 123 PRO A C 1
ATOM 1014 O O . PRO A 1 123 ? 5.835 0.467 -18.294 1.00 77.56 123 PRO A O 1
ATOM 1017 N N . SER A 1 124 ? 7.513 -0.897 -18.979 1.00 65.75 124 SER A N 1
ATOM 1018 C CA . SER A 1 124 ? 7.593 -0.463 -20.388 1.00 65.75 124 SER A CA 1
ATOM 1019 C C . SER A 1 124 ? 6.580 -1.141 -21.307 1.00 65.75 124 SER A C 1
ATOM 1021 O O . SER A 1 124 ? 6.344 -2.359 -21.153 1.00 65.75 124 SER A O 1
#

Secondary structure (DSSP, 8-state):
-HHHHHHTTS-TTT--HHHHHHHHHHHHTS--GGGHHHHHHHHHHHHHHHSPPEEEETTEEE--HHHHH-HHHHHHTT--EEEE--SSPPPSSTTTSEEEE----SSTT---GGGHHHHHHTT-

pLDDT: mean 93.26, std 4.31, range [65.75, 98.12]